Protein AF-A0A6N2LZY9-F1 (afdb_monomer_lite)

Organism: Salix viminalis (NCBI:txid40686)

Radius of gyration: 39.29 Å; chains: 1; bounding box: 84×23×114 Å

InterPro domains:
  IPR001580 Calreticulin/calnexin [PF00262] (46-130)
  IPR001580 Calreticulin/calnexin [PR00626] (73-95)
  IPR001580 Calreticulin/calnexin [PR00626] (111-130)
  IPR001580 Calreticulin/calnexin [PTHR11073] (72-130)
  IPR009033 Calreticulin/calnexin, P domain superfamily [G3DSA:2.10.250.10] (13-131)
  IPR009033 Calreticulin/calnexin, P domain superfamily [SSF63887] (49-130)
  IPR018124 Calreticulin/calnexin, conserved site [PS00805] (73-85)

Sequence (131 aa):
MLKAKDDEIEMKGKEHEKMKSEFQKLEIERLAEIERAQRHVESLYSDWDLLPPKTIKDPEAKKPEIWDDKEYIPDLEDKKPEDWDDEEDGEWTAPTISNPEYKCPWKPKKIKNPNYQGKWKAQIVDNLDYG

Foldseek 3Di:
DVVVVVVVVVVVVVVVVVVVVVVVVVVVVVVVVVVVVVVVVVVVLVPPPPFDDQWDFDPPDDDDPLEDQDQWDFDPPDDDDPPDDCVPNNDDGGDIDGDPSHPHDDDTDIDGDPRGPDDDDDDPPPPPPPD

pLDDT: mean 78.95, std 10.18, range [46.59, 94.5]

Structure (mmCIF, N/CA/C/O backbone):
data_AF-A0A6N2LZY9-F1
#
_entry.id   AF-A0A6N2LZY9-F1
#
loop_
_atom_site.group_PDB
_atom_site.id
_atom_site.type_symbol
_atom_site.label_atom_id
_atom_site.label_alt_id
_atom_site.label_comp_id
_atom_site.label_asym_id
_atom_site.label_entity_id
_atom_site.label_seq_id
_atom_site.pdbx_PDB_ins_code
_atom_site.Cartn_x
_atom_site.Cartn_y
_atom_site.Cartn_z
_atom_site.occupancy
_atom_site.B_iso_or_equiv
_atom_site.auth_seq_id
_atom_site.auth_comp_id
_atom_site.auth_asym_id
_atom_site.auth_atom_id
_atom_site.pdbx_PDB_model_num
ATOM 1 N N . MET A 1 1 ? -37.127 5.895 73.771 1.00 62.84 1 MET A N 1
ATOM 2 C CA . MET A 1 1 ? -37.326 4.872 72.717 1.00 62.84 1 MET A CA 1
ATOM 3 C C . MET A 1 1 ? -37.472 5.447 71.304 1.00 62.84 1 MET A C 1
ATOM 5 O O . MET A 1 1 ? -37.255 4.694 70.370 1.00 62.84 1 MET A O 1
ATOM 9 N N . LEU A 1 2 ? -37.804 6.735 71.117 1.00 62.69 2 LEU A N 1
ATOM 10 C CA . LEU A 1 2 ? -37.925 7.353 69.781 1.00 62.69 2 LEU A CA 1
ATOM 11 C C . LEU A 1 2 ? -36.567 7.590 69.093 1.00 62.69 2 LEU A C 1
ATOM 13 O O . LEU A 1 2 ? -36.396 7.205 67.948 1.00 62.69 2 LEU A O 1
ATOM 17 N N . LYS A 1 3 ? -35.565 8.065 69.843 1.00 69.38 3 LYS A N 1
ATOM 18 C CA . LYS A 1 3 ? -34.230 8.403 69.317 1.00 69.38 3 LYS A CA 1
ATOM 19 C C . LYS A 1 3 ? -33.510 7.255 68.585 1.00 69.38 3 LYS A C 1
ATOM 21 O O . LYS A 1 3 ? -32.908 7.477 67.550 1.00 69.38 3 LYS A O 1
ATOM 26 N N . ALA A 1 4 ? -33.661 6.018 69.064 1.00 68.75 4 ALA A N 1
ATOM 27 C CA . ALA A 1 4 ? -33.047 4.846 68.432 1.00 68.75 4 ALA A CA 1
ATOM 28 C C . ALA A 1 4 ? -33.671 4.477 67.070 1.00 68.75 4 ALA A C 1
ATOM 30 O O . ALA A 1 4 ? -33.009 3.848 66.254 1.00 68.75 4 ALA A O 1
ATOM 31 N N . LYS A 1 5 ? -34.936 4.851 66.824 1.00 68.06 5 LYS A N 1
ATOM 32 C CA . LYS A 1 5 ? -35.609 4.610 65.538 1.00 68.06 5 LYS A CA 1
ATOM 33 C C . LYS A 1 5 ? -35.209 5.649 64.493 1.00 68.06 5 LYS A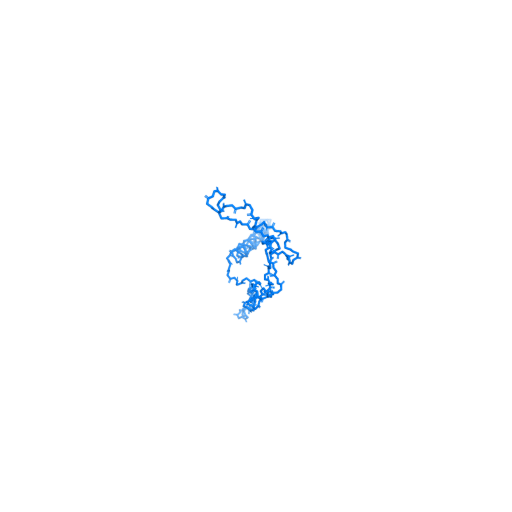 C 1
ATOM 35 O O . LYS A 1 5 ? -35.093 5.306 63.323 1.00 68.06 5 LYS A O 1
ATOM 40 N N . ASP A 1 6 ? -34.966 6.883 64.926 1.00 70.8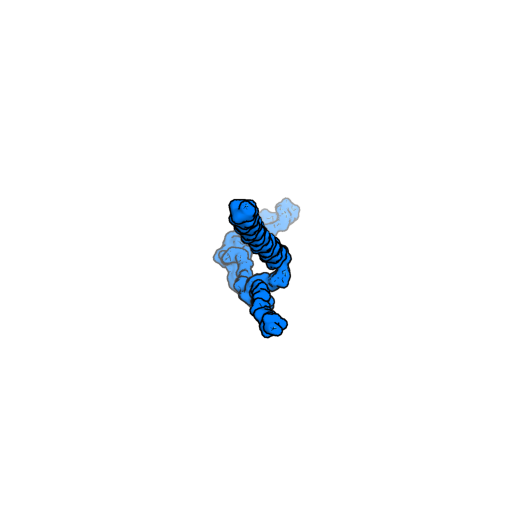8 6 ASP A N 1
ATOM 41 C CA . ASP A 1 6 ? -34.498 7.962 64.052 1.00 70.88 6 ASP A CA 1
ATOM 42 C C . ASP A 1 6 ? -33.058 7.691 63.568 1.00 70.88 6 ASP A C 1
ATOM 44 O O . ASP A 1 6 ? -32.782 7.803 62.373 1.00 70.88 6 ASP A O 1
ATOM 48 N N . ASP A 1 7 ? -32.181 7.204 64.457 1.00 74.12 7 ASP A N 1
ATOM 49 C CA . ASP A 1 7 ? -30.803 6.809 64.119 1.00 74.12 7 ASP A CA 1
ATOM 50 C C . ASP A 1 7 ? -30.761 5.622 63.122 1.00 74.12 7 ASP A C 1
ATOM 52 O O . ASP A 1 7 ? -29.922 5.578 62.218 1.00 74.12 7 ASP A O 1
ATOM 56 N N . GLU A 1 8 ? -31.689 4.661 63.238 1.00 74.25 8 GLU A N 1
ATOM 57 C CA . GLU A 1 8 ? -31.804 3.513 62.321 1.00 74.25 8 GLU A CA 1
ATOM 58 C C . GLU A 1 8 ? -32.248 3.937 60.909 1.00 74.25 8 GLU A C 1
ATOM 60 O O . GLU A 1 8 ? -31.747 3.414 59.909 1.00 74.25 8 GLU A O 1
ATOM 65 N N . ILE A 1 9 ? -33.166 4.904 60.811 1.00 74.19 9 ILE A N 1
ATOM 66 C CA . ILE A 1 9 ? -33.622 5.469 59.533 1.00 74.19 9 ILE A CA 1
ATOM 67 C C . ILE A 1 9 ? -32.478 6.225 58.846 1.00 74.19 9 ILE A C 1
ATOM 69 O O . ILE A 1 9 ? -32.297 6.094 57.634 1.00 74.19 9 ILE A O 1
ATOM 73 N N . GLU A 1 10 ? -31.668 6.963 59.608 1.00 76.19 10 GLU A N 1
ATOM 74 C CA . GLU A 1 10 ? -30.499 7.669 59.080 1.00 76.19 10 GLU A CA 1
ATOM 75 C C . GLU A 1 10 ? -29.425 6.694 58.570 1.00 76.19 10 GLU A C 1
ATOM 77 O O . GLU A 1 10 ? -28.872 6.887 57.484 1.00 76.19 10 GLU A O 1
ATOM 82 N N . MET A 1 11 ? -29.162 5.610 59.308 1.00 68.94 11 MET A N 1
ATOM 83 C CA . MET A 1 11 ? -28.232 4.560 58.875 1.00 68.94 11 MET A CA 1
ATOM 84 C C . MET A 1 11 ? -28.702 3.876 57.585 1.00 68.94 11 MET A C 1
ATOM 86 O O . MET A 1 11 ? -27.919 3.746 56.644 1.00 68.94 11 MET A O 1
ATOM 90 N N . LYS A 1 12 ? -29.991 3.529 57.489 1.00 73.69 12 LYS A N 1
ATOM 91 C CA . LYS A 1 12 ? -30.588 2.956 56.269 1.00 73.69 12 LYS A CA 1
ATOM 92 C C . LYS A 1 12 ? -30.564 3.929 55.087 1.00 73.69 12 LYS A C 1
ATOM 94 O O . LYS A 1 12 ? -30.376 3.507 53.947 1.00 73.69 12 LYS A O 1
ATOM 99 N N . GLY A 1 13 ? -30.706 5.231 55.342 1.00 80.94 13 GLY A N 1
ATOM 100 C CA . GLY A 1 13 ? -30.539 6.278 54.331 1.00 80.94 13 GLY A CA 1
ATOM 101 C C . GLY A 1 13 ? -29.117 6.318 53.767 1.00 80.94 13 GLY A C 1
ATOM 102 O O . GLY A 1 13 ? -28.940 6.323 52.548 1.00 80.94 13 GLY A O 1
ATOM 103 N N . LYS A 1 14 ? -28.109 6.250 54.646 1.00 80.56 14 LYS A N 1
ATOM 104 C CA . LYS A 1 14 ? -26.687 6.193 54.268 1.00 80.56 14 LYS A CA 1
ATOM 105 C C . LYS A 1 14 ? -26.342 4.914 53.502 1.00 80.56 14 LYS A C 1
ATOM 107 O O . LYS A 1 14 ? -25.598 4.971 52.527 1.00 80.56 14 LYS A O 1
ATOM 112 N N . GLU A 1 15 ? -26.900 3.768 53.889 1.00 84.38 15 GLU A N 1
ATOM 113 C CA . GLU A 1 15 ? -26.724 2.502 53.161 1.00 84.38 15 GLU A CA 1
ATOM 114 C C . GLU A 1 15 ? -27.365 2.531 51.770 1.00 84.38 15 GLU A C 1
ATOM 116 O O . GLU A 1 15 ? -26.772 2.054 50.805 1.00 84.38 15 GLU A O 1
ATOM 121 N N . HIS A 1 16 ? -28.549 3.127 51.638 1.00 82.94 16 HIS A N 1
ATOM 122 C CA . HIS A 1 16 ? -29.215 3.290 50.349 1.00 82.94 16 HIS A CA 1
ATOM 123 C C . HIS A 1 16 ? -28.446 4.232 49.416 1.00 82.94 16 HIS A C 1
ATOM 125 O O . HIS A 1 16 ? -28.314 3.957 48.224 1.00 82.94 16 HIS A O 1
ATOM 131 N N . GLU A 1 17 ? -27.891 5.320 49.945 1.00 88.12 17 GLU A N 1
ATOM 132 C CA . GLU A 1 17 ? -27.029 6.222 49.182 1.00 88.12 17 GLU A CA 1
ATOM 133 C C . GLU A 1 17 ? -25.711 5.547 48.778 1.00 88.12 17 GLU A C 1
ATOM 135 O O . GLU A 1 17 ? -25.278 5.664 47.630 1.00 88.12 17 GLU A O 1
ATOM 140 N N . LYS A 1 18 ? -25.129 4.744 49.677 1.00 89.50 18 LYS A N 1
ATOM 141 C CA . LYS A 1 18 ? -23.963 3.910 49.375 1.00 89.50 18 LYS A CA 1
ATOM 142 C C . LYS A 1 18 ? -24.258 2.908 48.258 1.00 89.50 18 LYS A C 1
ATOM 144 O O . LYS A 1 18 ? -23.486 2.832 47.308 1.00 89.50 18 LYS A O 1
ATOM 149 N N . MET A 1 19 ? -25.388 2.202 48.317 1.00 85.56 19 MET A N 1
ATOM 150 C CA . MET A 1 19 ? -25.809 1.271 47.263 1.00 85.56 19 MET A CA 1
ATOM 151 C C . MET A 1 19 ? -26.034 1.977 45.924 1.00 85.56 19 MET A C 1
ATOM 153 O O . MET A 1 19 ? -25.635 1.458 44.885 1.00 85.56 19 MET A O 1
ATOM 157 N N . LYS A 1 20 ? -26.616 3.182 45.925 1.00 88.25 20 LYS A N 1
ATOM 158 C CA . LYS A 1 20 ? -26.761 3.989 44.702 1.00 88.25 20 LYS A CA 1
ATOM 159 C C . LYS A 1 20 ? -25.413 4.380 44.108 1.00 88.25 20 LYS A C 1
ATOM 161 O O . LYS A 1 20 ? -25.245 4.311 42.895 1.00 88.25 20 LYS A O 1
ATOM 166 N N . SER A 1 21 ? -24.463 4.771 44.954 1.00 91.00 21 SER A N 1
ATOM 167 C CA . SER A 1 21 ? -23.103 5.107 44.532 1.00 91.00 21 SER A CA 1
ATOM 168 C C . SER A 1 21 ? -22.374 3.892 43.949 1.00 91.00 21 SER A C 1
ATOM 170 O O . SER A 1 21 ? -21.778 3.981 42.877 1.00 91.00 21 SER A O 1
ATOM 172 N N . GLU A 1 22 ? -22.487 2.727 44.593 1.00 93.81 22 GLU A N 1
ATOM 173 C CA . GLU A 1 22 ? -21.910 1.476 44.089 1.00 93.81 22 GLU A CA 1
ATOM 174 C C . GLU A 1 22 ? -22.554 1.029 42.771 1.00 93.81 22 GLU A C 1
ATOM 176 O O . GLU A 1 22 ? -21.838 0.627 41.858 1.00 93.81 22 GLU A O 1
ATOM 181 N N . PHE A 1 23 ? -23.873 1.178 42.623 1.00 94.25 23 PHE A N 1
ATOM 182 C CA . PHE A 1 23 ? -24.569 0.883 41.372 1.00 94.25 23 PHE A CA 1
ATOM 183 C C . PHE A 1 23 ? -24.112 1.800 40.232 1.00 94.25 23 PHE A C 1
ATOM 185 O O . PHE A 1 23 ? -23.788 1.324 39.150 1.00 94.25 23 PHE A O 1
ATOM 192 N N . GLN A 1 24 ? -24.008 3.108 40.481 1.00 90.94 24 GLN A N 1
ATOM 193 C CA . GLN A 1 24 ? -23.489 4.061 39.494 1.00 90.94 24 GLN A CA 1
ATOM 194 C C . GLN A 1 24 ? -22.039 3.750 39.108 1.00 90.94 24 GLN A C 1
ATOM 196 O O . GLN A 1 24 ? -21.679 3.812 37.933 1.00 90.94 24 GLN A O 1
ATOM 201 N N . LYS A 1 25 ? -21.207 3.363 40.080 1.00 94.50 25 LYS A N 1
ATOM 202 C CA . LYS A 1 25 ? -19.832 2.929 39.824 1.00 94.50 25 LYS A CA 1
ATOM 203 C C . LYS A 1 25 ? -19.791 1.677 38.940 1.00 94.50 25 LYS A C 1
ATOM 205 O O . LYS A 1 25 ? -19.002 1.636 38.000 1.00 94.50 25 LYS A O 1
ATOM 210 N N . LEU A 1 26 ? -20.655 0.700 39.215 1.00 92.75 26 LEU A N 1
ATOM 211 C CA . LEU A 1 26 ? -20.771 -0.533 38.438 1.00 92.75 26 LEU A CA 1
ATOM 212 C C . LEU A 1 26 ? -21.279 -0.267 37.009 1.00 92.75 26 LEU A C 1
ATOM 214 O O . LEU A 1 26 ? -20.789 -0.871 36.060 1.00 92.75 26 LEU A O 1
ATOM 218 N N . GLU A 1 27 ? -22.221 0.663 36.835 1.00 94.50 27 GLU A N 1
ATOM 219 C CA . GLU A 1 27 ? -22.738 1.073 35.522 1.00 94.50 27 GLU A CA 1
ATOM 220 C C . GLU A 1 27 ? -21.631 1.710 34.664 1.00 94.50 27 GLU A C 1
ATOM 222 O O . GLU A 1 27 ? -21.455 1.348 33.501 1.00 94.50 27 GLU A O 1
ATOM 227 N N . ILE A 1 28 ? -20.827 2.607 35.249 1.00 92.44 28 ILE A N 1
ATOM 228 C CA . ILE A 1 28 ? -19.687 3.240 34.565 1.00 92.44 28 ILE A CA 1
ATOM 229 C C . ILE A 1 28 ? -18.634 2.196 34.173 1.00 92.44 28 ILE A C 1
ATOM 231 O O . ILE A 1 28 ? -18.108 2.239 33.061 1.00 92.44 28 ILE A O 1
ATOM 235 N N . GLU A 1 29 ? -18.337 1.247 35.062 1.00 94.31 29 GLU A N 1
ATOM 236 C CA . GLU A 1 29 ? -17.400 0.156 34.785 1.00 94.31 29 GLU A CA 1
ATOM 237 C C . GLU A 1 29 ? -17.895 -0.741 33.643 1.00 94.31 29 GLU A C 1
ATOM 239 O O . GLU A 1 29 ? -17.153 -0.993 32.691 1.00 94.31 29 GLU A O 1
ATOM 244 N N . ARG A 1 30 ? -19.175 -1.131 33.671 1.00 92.62 30 ARG A N 1
ATOM 245 C CA . ARG A 1 30 ? -19.819 -1.910 32.606 1.00 92.62 30 ARG A CA 1
ATOM 246 C C . ARG A 1 30 ? -19.759 -1.190 31.257 1.00 92.62 30 ARG A C 1
ATOM 248 O O . ARG A 1 30 ? -19.454 -1.815 30.243 1.00 92.62 30 ARG A O 1
ATOM 255 N N . LEU A 1 31 ? -20.043 0.112 31.225 1.00 91.75 31 LEU A N 1
ATOM 256 C CA . LEU A 1 31 ? -19.978 0.912 29.998 1.00 91.75 31 LEU A CA 1
ATOM 257 C C . LEU A 1 31 ? -18.544 1.023 29.466 1.00 91.75 31 LEU A C 1
ATOM 259 O O . LEU A 1 31 ? -18.327 0.875 28.263 1.00 91.75 31 LEU A O 1
ATOM 263 N N . ALA A 1 32 ? -17.561 1.208 30.349 1.00 90.75 32 ALA A N 1
ATOM 264 C CA . ALA A 1 32 ? -16.152 1.240 29.967 1.00 90.75 32 ALA A CA 1
ATOM 265 C C . ALA A 1 32 ? -15.679 -0.106 29.393 1.00 90.75 32 ALA A C 1
ATOM 267 O O . ALA A 1 32 ? -14.883 -0.136 28.453 1.00 90.75 32 ALA A O 1
ATOM 268 N N . GLU A 1 33 ? -16.169 -1.227 29.924 1.00 92.12 33 GLU A N 1
ATOM 269 C CA . GLU A 1 33 ? -15.873 -2.562 29.402 1.00 92.12 33 GLU A CA 1
ATOM 270 C C . GLU A 1 33 ? -16.496 -2.795 28.020 1.00 92.12 33 GLU A C 1
ATOM 272 O O . GLU A 1 33 ? -15.813 -3.277 27.115 1.00 92.12 33 GLU A O 1
ATOM 277 N N . ILE A 1 34 ? -17.743 -2.360 27.809 1.00 85.88 34 ILE A N 1
ATOM 278 C CA . ILE A 1 34 ? -18.396 -2.392 26.490 1.00 85.88 34 ILE A CA 1
ATOM 279 C C . ILE A 1 34 ? -17.605 -1.560 25.474 1.00 85.88 34 ILE A C 1
ATOM 281 O O . ILE A 1 34 ? -17.347 -2.032 24.368 1.00 85.88 34 ILE A O 1
ATOM 285 N N . GLU A 1 35 ? -17.168 -0.354 25.838 1.00 86.94 35 GLU A N 1
ATOM 286 C CA . GLU A 1 35 ? -16.383 0.504 24.946 1.00 86.94 35 GLU A CA 1
ATOM 287 C C . GLU A 1 35 ? -15.009 -0.111 24.620 1.00 86.94 35 GLU A C 1
ATOM 289 O O . GLU A 1 35 ? -14.554 -0.091 23.473 1.00 86.94 35 GLU A O 1
ATOM 294 N N . ARG A 1 36 ? -14.332 -0.702 25.614 1.00 82.88 36 ARG A N 1
ATOM 295 C CA . ARG A 1 36 ? -13.074 -1.441 25.404 1.00 82.88 36 ARG A CA 1
ATOM 296 C C . ARG A 1 36 ? -13.274 -2.633 24.471 1.00 82.88 36 ARG A C 1
ATOM 298 O O . ARG A 1 36 ? -12.476 -2.803 23.549 1.00 82.88 36 ARG A O 1
ATOM 305 N N . ALA A 1 37 ? -14.338 -3.409 24.667 1.00 79.38 37 ALA A N 1
ATOM 306 C CA . ALA A 1 37 ? -14.687 -4.530 23.804 1.00 79.38 37 ALA A CA 1
ATOM 307 C C . ALA A 1 37 ? -15.002 -4.066 22.371 1.00 79.38 37 ALA A C 1
ATOM 309 O O . ALA A 1 37 ? -14.468 -4.633 21.423 1.00 79.38 37 ALA A O 1
ATOM 310 N N . GLN A 1 38 ? -15.777 -2.990 22.192 1.00 75.69 38 GLN A N 1
ATOM 311 C CA . GLN A 1 38 ? -16.067 -2.408 20.874 1.00 75.69 38 GLN A CA 1
ATOM 312 C C . GLN A 1 38 ? -14.801 -1.919 20.161 1.00 75.69 38 GLN A C 1
ATOM 314 O O . GLN A 1 38 ? -14.619 -2.212 18.982 1.00 75.69 38 GLN A O 1
ATOM 319 N N . ARG A 1 39 ? -13.887 -1.248 20.875 1.00 74.50 39 ARG A N 1
ATOM 320 C CA . ARG A 1 39 ? -12.592 -0.810 20.327 1.00 74.50 39 ARG A CA 1
ATOM 321 C C . ARG A 1 39 ? -11.728 -1.994 19.885 1.00 74.50 39 ARG A C 1
ATOM 323 O O . ARG A 1 39 ? -11.098 -1.937 18.833 1.00 74.50 39 ARG A O 1
ATOM 330 N N . HIS A 1 40 ? -11.702 -3.071 20.669 1.00 68.19 40 HIS A N 1
ATOM 331 C CA . HIS A 1 40 ? -10.980 -4.291 20.306 1.00 68.19 40 HIS A CA 1
ATOM 332 C C . HIS A 1 40 ? -11.593 -4.963 19.071 1.00 68.19 40 HIS A C 1
ATOM 334 O O . HIS A 1 40 ? -10.875 -5.361 18.157 1.00 68.19 40 HIS A O 1
ATOM 340 N N . VAL A 1 41 ? -12.922 -5.013 19.000 1.00 68.94 41 VAL A N 1
ATOM 341 C CA . VAL A 1 41 ? -13.659 -5.518 17.840 1.00 68.94 41 VAL A CA 1
ATOM 342 C C . VAL A 1 41 ? -13.377 -4.672 16.592 1.00 68.94 41 VAL A C 1
ATOM 344 O O . VAL A 1 41 ? -13.123 -5.228 15.528 1.00 68.94 41 VAL A O 1
ATOM 347 N N . GLU A 1 42 ? -13.337 -3.344 16.700 1.00 66.06 42 GLU A N 1
ATOM 348 C CA . GLU A 1 42 ? -13.011 -2.454 15.578 1.00 66.06 42 GLU A CA 1
ATOM 349 C C . GLU A 1 42 ? -11.555 -2.607 15.104 1.00 66.06 42 GLU A C 1
ATOM 351 O O . GLU A 1 42 ? -11.301 -2.569 13.898 1.00 66.06 42 GLU A O 1
ATOM 356 N N . SER A 1 43 ? -10.618 -2.862 16.026 1.00 68.88 43 SER A N 1
ATOM 357 C CA . SER A 1 43 ? -9.233 -3.234 15.701 1.00 68.88 43 SER A CA 1
ATOM 358 C C . SER A 1 43 ? -9.176 -4.557 14.935 1.00 68.88 43 SER A C 1
ATOM 360 O O . SER A 1 43 ? -8.553 -4.628 13.880 1.00 68.88 43 SER A O 1
ATOM 362 N N . LEU A 1 44 ? -9.878 -5.591 15.407 1.00 66.00 44 LEU A N 1
ATOM 363 C CA . LEU A 1 44 ? -9.922 -6.895 14.742 1.00 66.00 44 LEU A CA 1
ATOM 364 C C . LEU A 1 44 ? -10.553 -6.800 13.344 1.00 66.00 44 LEU A C 1
ATOM 366 O O . LEU A 1 44 ? -9.993 -7.308 12.381 1.00 66.00 44 LEU A O 1
ATOM 370 N N . TYR A 1 45 ? -11.666 -6.086 13.177 1.00 55.78 45 TYR A N 1
ATOM 371 C CA . TYR A 1 45 ? -12.251 -5.872 11.845 1.00 55.78 45 TYR A CA 1
ATOM 372 C C . TYR A 1 45 ? -11.412 -4.962 10.935 1.00 55.78 45 TYR A C 1
ATOM 374 O O . TYR A 1 45 ? -11.698 -4.869 9.740 1.00 55.78 45 TYR A O 1
ATOM 382 N N . SER A 1 46 ? -10.414 -4.256 11.472 1.00 60.16 46 SER A N 1
ATOM 383 C CA . SER A 1 46 ? -9.490 -3.444 10.680 1.00 60.16 46 SER A CA 1
ATOM 384 C C . SER A 1 46 ? -8.252 -4.217 10.226 1.00 60.16 46 SER A C 1
ATOM 386 O O . SER A 1 46 ? -7.760 -3.931 9.138 1.00 60.16 46 SER A O 1
ATOM 388 N N . ASP A 1 47 ? -7.766 -5.163 11.032 1.00 61.59 47 ASP A N 1
ATOM 389 C CA . ASP A 1 47 ? -6.530 -5.911 10.756 1.00 61.59 47 ASP A CA 1
ATOM 390 C C . ASP A 1 47 ? -6.759 -7.171 9.919 1.00 61.59 47 ASP A C 1
ATOM 392 O O . ASP A 1 47 ? -5.849 -7.659 9.250 1.00 61.59 47 ASP A O 1
ATOM 396 N N . TRP A 1 48 ? -7.979 -7.703 9.922 1.00 66.56 48 TRP A N 1
ATOM 397 C CA . TRP A 1 48 ? -8.344 -8.767 9.004 1.00 66.56 48 TRP A CA 1
ATOM 398 C C . TRP A 1 48 ? -8.760 -8.136 7.670 1.00 66.56 48 TRP A C 1
ATOM 400 O O . TRP A 1 48 ? -9.785 -7.458 7.595 1.00 66.56 48 TRP A O 1
ATOM 410 N N . ASP A 1 49 ? -7.972 -8.378 6.617 1.00 64.50 49 ASP A N 1
ATOM 411 C CA . ASP A 1 49 ? -8.182 -7.978 5.208 1.00 64.50 49 ASP A CA 1
ATOM 412 C C . ASP A 1 49 ? -9.424 -8.675 4.579 1.00 64.50 49 ASP A C 1
ATOM 414 O O . ASP A 1 49 ? -9.401 -9.249 3.493 1.00 64.50 49 ASP A O 1
ATOM 418 N N . LEU A 1 50 ? -10.547 -8.675 5.301 1.00 66.69 50 LEU A N 1
ATOM 419 C CA . LEU A 1 50 ? -11.810 -9.337 4.959 1.00 66.69 50 LEU A CA 1
ATOM 420 C C . LEU A 1 50 ? -12.552 -8.623 3.837 1.00 66.69 50 LEU A C 1
ATOM 422 O O . LEU A 1 50 ? -13.428 -9.208 3.200 1.00 66.69 50 LEU A O 1
ATOM 426 N N . LEU A 1 51 ? -12.236 -7.348 3.613 1.00 67.88 51 LEU A N 1
ATOM 427 C CA . LEU A 1 51 ? -12.829 -6.593 2.529 1.00 67.88 51 LEU A CA 1
ATOM 428 C C . LEU A 1 51 ? -11.927 -6.674 1.307 1.00 67.88 51 LEU A C 1
ATOM 430 O O . LEU A 1 51 ? -10.728 -6.406 1.409 1.00 67.88 51 LEU A O 1
ATOM 434 N N . PRO A 1 52 ? -12.499 -6.947 0.123 1.00 73.75 52 PRO A N 1
ATOM 435 C CA . PRO A 1 52 ? -11.736 -6.801 -1.098 1.00 73.75 52 PRO A CA 1
ATOM 436 C C . PRO A 1 52 ? -11.230 -5.348 -1.184 1.00 73.75 52 PRO A C 1
ATOM 438 O O . PRO A 1 52 ? -11.882 -4.429 -0.681 1.00 73.75 52 PRO A O 1
ATOM 441 N N . PRO A 1 53 ? -10.065 -5.091 -1.792 1.00 77.75 53 PRO A N 1
ATOM 442 C CA . PRO A 1 53 ? -9.452 -3.769 -1.759 1.00 77.75 53 PRO A CA 1
ATOM 443 C C . PRO A 1 53 ? -10.401 -2.723 -2.344 1.00 77.75 53 PRO A C 1
ATOM 445 O O . PRO A 1 53 ? -11.045 -2.965 -3.363 1.00 77.75 53 PRO A O 1
ATOM 448 N N . LYS A 1 54 ? -10.464 -1.532 -1.739 1.00 77.69 54 LYS A N 1
ATOM 449 C CA . LYS A 1 54 ? -11.320 -0.418 -2.202 1.00 77.69 54 LYS A CA 1
ATOM 450 C C . LYS A 1 54 ? -11.090 -0.055 -3.673 1.00 77.69 54 LYS A C 1
ATOM 452 O O . LYS A 1 54 ? -12.005 0.401 -4.361 1.00 77.69 54 LYS A O 1
ATOM 457 N N . THR A 1 55 ? -9.861 -0.243 -4.147 1.00 84.00 55 THR A N 1
ATOM 458 C CA . THR A 1 55 ? -9.454 0.026 -5.526 1.00 84.00 55 THR A CA 1
ATOM 459 C C . THR A 1 55 ? -8.672 -1.144 -6.094 1.00 84.00 55 THR A C 1
ATOM 461 O O . THR A 1 55 ? -7.762 -1.643 -5.434 1.00 84.00 55 THR A O 1
ATOM 464 N N . ILE A 1 56 ? -8.964 -1.513 -7.335 1.00 83.56 56 ILE A N 1
ATOM 465 C CA . ILE A 1 56 ? -8.221 -2.518 -8.103 1.00 83.56 56 ILE A CA 1
ATOM 466 C C . ILE A 1 56 ? -7.459 -1.847 -9.249 1.00 83.56 56 ILE A C 1
ATOM 468 O O . ILE A 1 56 ? -7.771 -0.719 -9.638 1.00 83.56 56 ILE A O 1
ATOM 472 N N . LYS A 1 57 ? -6.430 -2.519 -9.775 1.00 82.19 57 LYS A N 1
ATOM 473 C CA . LYS A 1 57 ? -5.815 -2.109 -11.044 1.00 82.19 57 LYS A CA 1
ATOM 474 C C . LYS A 1 57 ? -6.851 -2.301 -12.145 1.00 82.19 57 LYS A C 1
ATOM 476 O O . LYS A 1 57 ? -7.544 -3.314 -12.148 1.00 82.19 57 LYS A O 1
ATOM 481 N N . ASP A 1 58 ? -6.957 -1.326 -13.031 1.00 82.31 58 ASP A N 1
ATOM 482 C CA . ASP A 1 58 ? -7.852 -1.397 -14.177 1.00 82.31 58 ASP A CA 1
ATOM 483 C C . ASP A 1 58 ? -7.427 -2.551 -15.108 1.00 82.31 58 ASP A C 1
ATOM 485 O O . ASP A 1 58 ? -6.311 -2.507 -15.634 1.00 82.31 58 ASP A O 1
ATOM 489 N N . PRO A 1 59 ? -8.257 -3.598 -15.286 1.00 77.88 59 PRO A N 1
ATOM 490 C CA . PRO A 1 59 ? -7.929 -4.715 -16.166 1.00 77.88 59 PRO A CA 1
ATOM 491 C C . PRO A 1 59 ? -7.957 -4.325 -17.652 1.00 77.88 59 PRO A C 1
ATOM 493 O O . PRO A 1 59 ? -7.355 -5.020 -18.467 1.00 77.88 59 PRO A O 1
ATOM 496 N N . GLU A 1 60 ? -8.617 -3.220 -18.014 1.00 78.75 60 GLU A N 1
ATOM 497 C CA . GLU A 1 60 ? -8.653 -2.697 -19.384 1.00 78.75 60 GLU A CA 1
ATOM 498 C C . GLU A 1 60 ? -7.526 -1.697 -19.662 1.00 78.75 60 GLU A C 1
ATOM 500 O O . GLU A 1 60 ? -7.285 -1.339 -20.819 1.00 78.75 60 GLU A O 1
ATOM 505 N N . ALA A 1 61 ? -6.792 -1.268 -18.629 1.00 81.81 61 ALA A N 1
ATOM 506 C CA . ALA A 1 61 ? -5.642 -0.400 -18.805 1.00 81.81 61 ALA A CA 1
ATOM 507 C C . ALA A 1 61 ? -4.542 -1.152 -19.559 1.00 81.81 61 ALA A C 1
ATOM 509 O O . ALA A 1 61 ? -3.810 -1.973 -19.005 1.00 81.81 61 ALA A O 1
ATOM 510 N N . LYS A 1 62 ? -4.416 -0.836 -20.844 1.00 77.69 62 LYS A N 1
ATOM 511 C CA . LYS A 1 62 ? -3.307 -1.265 -21.687 1.00 77.69 62 LYS A CA 1
ATOM 512 C C . LYS A 1 62 ? -2.292 -0.141 -21.786 1.00 77.69 62 LYS A C 1
ATOM 514 O O . LYS A 1 62 ? -2.649 1.038 -21.864 1.00 77.69 62 LYS A O 1
ATOM 519 N N . LYS A 1 63 ? -1.019 -0.525 -21.795 1.00 78.00 63 LYS A N 1
ATOM 520 C CA . LYS A 1 63 ? 0.060 0.381 -22.164 1.00 78.00 63 LYS A CA 1
ATOM 521 C C . LYS A 1 63 ? -0.225 0.896 -23.589 1.00 78.00 63 LYS A C 1
ATOM 523 O O . LYS A 1 63 ? -0.491 0.069 -24.462 1.00 78.00 63 LYS A O 1
ATOM 528 N N . PRO A 1 64 ? -0.237 2.220 -23.827 1.00 79.75 64 PRO A N 1
ATOM 529 C CA . PRO A 1 64 ? -0.427 2.757 -25.168 1.00 79.75 64 PRO A CA 1
ATOM 530 C C . PRO A 1 64 ? 0.686 2.270 -26.097 1.00 79.75 64 PRO A C 1
ATOM 532 O O . PRO A 1 64 ? 1.830 2.152 -25.669 1.00 79.75 64 PRO A O 1
ATOM 535 N N . GLU A 1 65 ? 0.371 2.052 -27.371 1.00 74.62 65 GLU A N 1
ATOM 536 C CA . GLU A 1 65 ? 1.350 1.618 -28.381 1.00 74.62 65 GLU A CA 1
ATOM 537 C C . GLU A 1 65 ? 2.471 2.653 -28.601 1.00 74.62 65 GLU A C 1
ATOM 539 O O . GLU A 1 65 ? 3.603 2.290 -28.885 1.00 74.62 65 GLU A O 1
ATOM 544 N N . ILE A 1 66 ? 2.178 3.938 -28.363 1.00 75.19 66 ILE A N 1
ATOM 545 C CA . ILE A 1 66 ? 3.115 5.074 -28.484 1.00 75.19 66 ILE A CA 1
ATOM 546 C C . ILE A 1 66 ? 3.954 5.267 -27.198 1.00 75.19 66 ILE A C 1
ATOM 548 O O . ILE A 1 66 ? 4.726 6.211 -27.074 1.00 75.19 66 ILE A O 1
ATOM 552 N N . TRP A 1 67 ? 3.775 4.427 -26.177 1.00 80.88 67 TRP A N 1
ATOM 553 C CA . TRP A 1 67 ? 4.472 4.596 -24.903 1.00 80.88 67 TRP A CA 1
ATOM 554 C C . TRP A 1 67 ? 5.780 3.804 -24.881 1.00 80.88 67 TRP A C 1
ATOM 556 O O . TRP A 1 67 ? 5.754 2.572 -24.856 1.00 80.88 67 TRP A O 1
ATOM 566 N N . ASP A 1 68 ? 6.919 4.489 -24.789 1.00 82.19 68 ASP A N 1
ATOM 567 C CA . ASP A 1 68 ? 8.205 3.832 -24.568 1.00 82.19 68 ASP A CA 1
ATOM 568 C C . ASP A 1 68 ? 8.667 3.962 -23.107 1.00 82.19 68 ASP A C 1
ATOM 570 O O . ASP A 1 68 ? 8.741 5.054 -22.540 1.00 82.19 68 ASP A O 1
ATOM 574 N N . ASP A 1 69 ? 8.948 2.807 -22.496 1.00 79.31 69 ASP A N 1
ATOM 575 C CA . ASP A 1 69 ? 9.469 2.713 -21.123 1.00 79.31 69 ASP A CA 1
ATOM 576 C C . ASP A 1 69 ? 11.001 2.600 -21.110 1.00 79.31 69 ASP A C 1
ATOM 578 O O . ASP A 1 69 ? 11.603 2.594 -20.037 1.00 79.31 69 ASP A O 1
ATOM 582 N N . LYS A 1 70 ? 11.641 2.455 -22.278 1.00 83.06 70 LYS A N 1
ATOM 583 C CA . LYS A 1 70 ? 13.092 2.368 -22.391 1.00 83.06 70 LYS A CA 1
ATOM 584 C C . LYS A 1 70 ? 13.672 3.770 -22.386 1.00 83.06 70 LYS A C 1
ATOM 586 O O . LYS A 1 70 ? 13.443 4.542 -23.311 1.00 83.06 70 LYS A O 1
ATOM 591 N N . GLU A 1 71 ? 14.438 4.074 -21.347 1.00 85.19 71 GLU A N 1
ATOM 592 C CA . GLU A 1 71 ? 15.172 5.337 -21.230 1.00 85.19 71 GLU A CA 1
ATOM 593 C C . GLU A 1 71 ? 16.287 5.449 -22.279 1.00 85.19 71 GLU A C 1
ATOM 595 O O . GLU A 1 71 ? 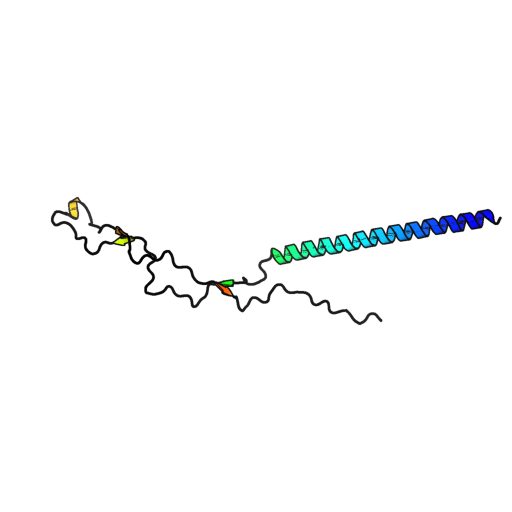16.564 6.540 -22.775 1.00 85.19 71 GLU A O 1
ATOM 600 N N . TYR A 1 72 ? 16.855 4.308 -22.683 1.00 88.62 72 TYR A N 1
ATOM 601 C CA . TYR A 1 72 ? 17.900 4.229 -23.695 1.00 88.62 72 TYR A CA 1
ATOM 602 C C . TYR A 1 72 ? 17.534 3.239 -24.804 1.00 88.62 72 TYR A C 1
ATOM 604 O O . TYR A 1 72 ? 17.029 2.144 -24.536 1.00 88.62 72 TYR A O 1
ATOM 612 N N . ILE A 1 73 ? 17.810 3.624 -26.047 1.00 86.81 73 ILE A N 1
ATOM 613 C CA . ILE A 1 73 ? 17.635 2.810 -27.256 1.00 86.81 73 ILE A CA 1
ATOM 614 C C . ILE A 1 73 ? 18.979 2.693 -27.984 1.00 86.81 73 ILE A C 1
ATOM 616 O O . ILE A 1 73 ? 19.799 3.602 -27.867 1.00 86.81 73 ILE A O 1
ATOM 620 N N . PRO A 1 74 ? 19.254 1.586 -28.695 1.00 87.88 74 PRO A N 1
ATOM 621 C CA . PRO A 1 74 ? 20.450 1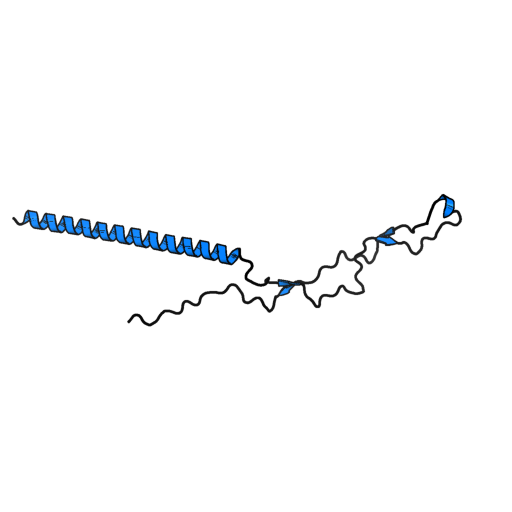.496 -29.524 1.00 87.88 74 PRO A CA 1
ATOM 622 C C . PRO A 1 74 ? 20.385 2.546 -30.634 1.00 87.88 74 PRO A C 1
ATOM 624 O O . PRO A 1 74 ? 19.325 2.753 -31.231 1.00 87.88 74 PRO A O 1
ATOM 627 N N . ASP A 1 75 ? 21.510 3.198 -30.896 1.00 87.25 75 ASP A N 1
ATOM 628 C CA . ASP A 1 75 ? 21.642 4.100 -32.029 1.00 87.25 75 ASP A CA 1
ATOM 629 C C . ASP A 1 75 ? 21.561 3.299 -33.336 1.00 87.25 75 ASP A C 1
ATOM 631 O O . ASP A 1 75 ? 22.371 2.409 -33.583 1.00 87.25 75 ASP A O 1
ATOM 635 N N . LEU A 1 76 ? 20.542 3.576 -34.154 1.00 82.69 76 LEU A N 1
ATOM 636 C CA . LEU A 1 76 ? 20.365 2.936 -35.462 1.00 82.69 76 LEU A CA 1
ATOM 637 C C . LEU A 1 76 ? 21.164 3.642 -36.565 1.00 82.69 76 LEU A C 1
ATOM 639 O O . LEU A 1 76 ? 21.295 3.099 -37.664 1.00 82.69 76 LEU A O 1
ATOM 643 N N . GLU A 1 77 ? 21.636 4.861 -36.302 1.00 81.38 77 GLU A N 1
ATOM 644 C CA . GLU A 1 77 ? 22.452 5.632 -37.236 1.00 81.38 77 GLU A CA 1
ATOM 645 C C . GLU A 1 77 ? 23.940 5.321 -37.071 1.00 81.38 77 GLU A C 1
ATOM 647 O O . GLU A 1 77 ? 24.694 5.462 -38.040 1.00 81.38 77 GLU A O 1
ATOM 652 N N . ASP A 1 78 ? 24.345 4.835 -35.893 1.00 84.56 78 ASP A N 1
ATOM 653 C CA . ASP A 1 78 ? 25.703 4.361 -35.681 1.00 84.56 78 ASP A CA 1
ATOM 654 C C . ASP A 1 78 ? 25.931 3.021 -36.385 1.00 84.56 78 ASP A C 1
ATOM 656 O O . ASP A 1 78 ? 25.114 2.095 -36.343 1.00 84.56 78 ASP A O 1
ATOM 660 N N . LYS A 1 79 ? 27.058 2.926 -37.082 1.00 83.56 79 LYS A N 1
ATOM 661 C CA . LYS A 1 79 ? 27.428 1.747 -37.863 1.00 83.56 79 LYS A CA 1
ATOM 662 C C . LYS A 1 79 ? 28.764 1.244 -37.378 1.00 83.56 79 LYS A C 1
ATOM 664 O O . LYS A 1 79 ? 29.657 2.034 -37.083 1.00 83.56 79 LYS A O 1
ATOM 669 N N . LYS A 1 80 ? 28.908 -0.080 -37.406 1.00 85.12 80 LYS A N 1
ATOM 670 C CA . LYS A 1 80 ? 30.183 -0.748 -37.184 1.00 85.12 80 LYS A CA 1
ATOM 671 C C . LYS A 1 80 ? 31.287 -0.039 -37.994 1.00 85.12 80 LYS A C 1
ATOM 673 O O . LYS A 1 80 ? 31.134 0.082 -39.216 1.00 85.12 80 LYS A O 1
ATOM 678 N N . PRO A 1 81 ? 32.358 0.443 -37.340 1.00 88.06 81 PRO A N 1
ATOM 679 C CA . PRO A 1 81 ? 33.482 1.063 -38.024 1.00 88.06 81 PRO A CA 1
ATOM 680 C C . PRO A 1 81 ? 34.091 0.115 -39.058 1.00 88.06 81 PRO A C 1
ATOM 682 O O . PRO A 1 81 ? 34.135 -1.095 -38.851 1.00 88.06 81 PRO A O 1
ATOM 685 N N . GLU A 1 82 ? 34.594 0.671 -40.159 1.00 84.62 82 GLU A N 1
ATOM 686 C CA . GLU A 1 82 ? 35.234 -0.113 -41.226 1.00 84.62 82 GLU A CA 1
ATOM 687 C C . GLU A 1 82 ? 36.521 -0.818 -40.751 1.00 84.62 82 GLU A C 1
ATOM 689 O O . GLU A 1 82 ? 36.916 -1.821 -41.333 1.00 84.62 82 GLU A O 1
ATOM 694 N N . ASP A 1 83 ? 37.123 -0.327 -39.662 1.00 87.31 83 ASP A N 1
ATOM 695 C CA . ASP A 1 83 ? 38.349 -0.848 -39.034 1.00 87.31 83 ASP A CA 1
ATOM 696 C C . ASP A 1 83 ? 38.077 -1.794 -37.843 1.00 87.31 83 ASP A C 1
ATOM 698 O O . ASP A 1 83 ? 38.983 -2.086 -37.074 1.00 87.31 83 ASP A O 1
ATOM 702 N N . TRP A 1 84 ? 36.828 -2.233 -37.631 1.00 86.88 84 TRP A N 1
ATOM 703 C CA . TRP A 1 84 ? 36.485 -3.141 -36.528 1.00 86.88 84 TRP A CA 1
ATOM 704 C C . TRP A 1 84 ? 36.585 -4.610 -36.942 1.00 86.88 84 TRP A C 1
ATOM 706 O O . TRP A 1 84 ? 35.877 -5.049 -37.860 1.00 86.88 84 TRP A O 1
ATOM 716 N N . ASP A 1 85 ? 37.349 -5.397 -36.187 1.00 88.94 85 ASP A N 1
ATOM 717 C CA . ASP A 1 85 ? 37.507 -6.835 -36.394 1.00 88.94 85 ASP A CA 1
ATOM 718 C C . ASP A 1 85 ? 36.747 -7.636 -35.319 1.00 88.94 85 ASP A C 1
ATOM 720 O O . ASP A 1 85 ? 37.057 -7.558 -34.136 1.00 88.94 85 ASP A O 1
ATOM 724 N N . ASP A 1 86 ? 35.742 -8.430 -35.711 1.00 89.25 86 ASP A N 1
ATOM 725 C CA . ASP A 1 86 ? 34.965 -9.213 -34.732 1.00 89.25 86 ASP A CA 1
ATOM 726 C C . ASP A 1 86 ? 35.778 -10.362 -34.103 1.00 89.25 86 ASP A C 1
ATOM 728 O O . ASP A 1 86 ? 35.399 -10.856 -33.039 1.00 89.25 86 ASP A O 1
ATOM 732 N N . GLU A 1 87 ? 36.872 -10.805 -34.741 1.00 87.00 87 GLU A N 1
ATOM 733 C CA . GLU A 1 87 ? 37.739 -11.868 -34.215 1.00 87.00 87 GLU A CA 1
ATOM 734 C C . GLU A 1 87 ? 38.716 -11.343 -33.150 1.00 87.00 87 GLU A C 1
ATOM 736 O O . GLU A 1 87 ? 38.981 -12.046 -32.171 1.00 87.00 87 GLU A O 1
ATOM 741 N N . GLU A 1 88 ? 39.199 -10.105 -33.300 1.00 87.81 88 GLU A N 1
ATOM 742 C CA . GLU A 1 88 ? 40.167 -9.477 -32.386 1.00 87.81 88 GLU A CA 1
ATOM 743 C C . GLU A 1 88 ? 39.491 -8.582 -31.322 1.00 87.81 88 GLU A C 1
ATOM 745 O O . GLU A 1 88 ? 39.881 -8.621 -30.153 1.00 87.81 88 GLU A O 1
ATOM 750 N N . ASP A 1 89 ? 38.451 -7.820 -31.689 1.00 87.25 89 ASP A N 1
ATOM 751 C CA . ASP A 1 89 ? 37.746 -6.867 -30.813 1.00 87.25 89 ASP A CA 1
ATOM 752 C C . ASP A 1 89 ? 36.412 -7.410 -30.250 1.00 87.25 89 ASP A C 1
ATOM 754 O O . ASP A 1 89 ? 35.871 -6.870 -29.278 1.00 87.25 89 ASP A O 1
ATOM 758 N N . GLY A 1 90 ? 35.887 -8.503 -30.819 1.00 88.06 90 GLY A N 1
ATOM 759 C CA . GLY A 1 90 ? 34.616 -9.130 -30.430 1.00 88.06 90 GLY A CA 1
ATOM 760 C C . GLY A 1 90 ? 33.382 -8.576 -31.160 1.00 88.06 90 GLY A C 1
ATOM 761 O O . GLY A 1 90 ? 33.480 -7.709 -32.023 1.00 88.06 90 GLY A O 1
ATOM 762 N N . GLU A 1 91 ? 32.185 -9.080 -30.827 1.00 87.44 91 GLU A N 1
ATOM 763 C CA . GLU A 1 91 ? 30.928 -8.664 -31.479 1.00 87.44 91 GLU A CA 1
ATOM 764 C C . GLU A 1 91 ? 30.616 -7.184 -31.195 1.00 87.44 91 GLU A C 1
ATOM 766 O O . GLU A 1 91 ? 30.371 -6.789 -30.051 1.00 87.44 91 GLU A O 1
ATOM 771 N N . TRP A 1 92 ? 30.615 -6.358 -32.246 1.00 86.06 92 TRP A N 1
ATOM 772 C CA . TRP A 1 92 ? 30.294 -4.936 -32.133 1.00 86.06 92 TRP A CA 1
ATOM 773 C C . TRP A 1 92 ? 28.849 -4.703 -31.660 1.00 86.06 92 TRP A C 1
ATOM 775 O O . TRP A 1 92 ? 27.898 -5.257 -32.216 1.00 86.06 92 TRP A O 1
ATOM 785 N N . THR A 1 93 ? 28.665 -3.805 -30.686 1.00 83.50 93 THR A N 1
ATOM 786 C CA . THR A 1 93 ? 27.342 -3.368 -30.213 1.00 83.50 93 THR A CA 1
ATOM 787 C C . THR A 1 93 ? 27.169 -1.865 -30.381 1.00 83.50 93 THR A C 1
ATOM 789 O O . THR A 1 93 ? 27.991 -1.097 -29.879 1.00 83.50 93 THR A O 1
ATOM 792 N N . ALA A 1 94 ? 26.070 -1.446 -31.013 1.00 86.56 94 ALA A N 1
ATOM 793 C CA . ALA A 1 94 ? 25.734 -0.033 -31.152 1.00 86.56 94 ALA A CA 1
ATOM 794 C C . ALA A 1 94 ? 25.627 0.666 -29.778 1.00 86.56 94 ALA A C 1
ATOM 796 O O . ALA A 1 94 ? 25.075 0.085 -28.832 1.00 86.56 94 ALA A O 1
ATOM 797 N N . PRO A 1 95 ? 26.111 1.914 -29.650 1.00 87.31 95 PRO A N 1
ATOM 798 C CA . PRO A 1 95 ? 25.989 2.692 -28.430 1.00 87.31 95 PRO A CA 1
ATOM 799 C C . PRO A 1 95 ? 24.518 2.969 -28.115 1.00 87.31 95 PRO A C 1
ATOM 801 O O . PRO A 1 95 ? 23.672 3.130 -28.994 1.00 87.31 95 PRO A O 1
ATOM 804 N N . THR A 1 96 ? 24.195 3.033 -26.827 1.00 91.19 96 THR A N 1
ATOM 805 C CA . THR A 1 96 ? 22.842 3.353 -26.374 1.00 91.19 96 THR A CA 1
ATOM 806 C C . THR A 1 96 ? 22.672 4.864 -26.252 1.00 91.19 96 THR A C 1
ATOM 808 O O . THR A 1 96 ? 23.360 5.498 -25.449 1.00 91.19 96 THR A O 1
ATOM 811 N N . ILE A 1 97 ? 21.733 5.434 -26.999 1.00 89.38 97 ILE A N 1
ATOM 812 C CA . ILE A 1 97 ? 21.361 6.851 -26.941 1.00 89.38 97 ILE A CA 1
ATOM 813 C C . ILE A 1 97 ? 20.102 7.047 -26.096 1.00 89.38 97 ILE A C 1
ATOM 815 O O . ILE A 1 97 ? 19.285 6.136 -25.937 1.00 89.38 97 ILE A O 1
ATOM 819 N N . SER A 1 98 ? 19.932 8.247 -25.541 1.00 89.00 98 SER A N 1
ATOM 820 C CA . SER A 1 98 ? 18.715 8.610 -24.810 1.00 89.00 98 SER A CA 1
ATOM 821 C C . SER A 1 98 ? 17.511 8.576 -25.746 1.00 89.00 98 SER A C 1
ATOM 823 O O . SER A 1 98 ? 17.515 9.223 -26.791 1.00 89.00 98 SER A O 1
ATOM 825 N N . ASN A 1 99 ? 16.469 7.849 -25.357 1.00 86.12 99 ASN A N 1
ATOM 826 C CA . ASN A 1 99 ? 15.259 7.721 -26.152 1.00 86.12 99 ASN A CA 1
ATOM 827 C C . ASN A 1 99 ? 14.421 9.012 -26.080 1.00 86.12 99 ASN A C 1
ATOM 829 O O . ASN A 1 99 ? 13.886 9.321 -25.010 1.00 86.12 99 ASN A O 1
ATOM 833 N N . PRO A 1 100 ? 14.252 9.761 -27.186 1.00 84.19 100 PRO A N 1
ATOM 834 C CA . PRO A 1 100 ? 13.448 10.984 -27.186 1.00 84.19 100 PRO A CA 1
ATOM 835 C C . PRO A 1 100 ? 11.958 10.721 -26.911 1.00 84.19 100 PRO A C 1
ATOM 837 O O . PRO A 1 100 ? 11.256 11.613 -26.438 1.00 84.19 100 PRO A O 1
ATOM 840 N N . GLU A 1 101 ? 11.481 9.495 -27.151 1.00 82.31 101 GLU A N 1
ATOM 841 C CA . GLU A 1 101 ? 10.098 9.071 -26.906 1.00 82.31 101 GLU A CA 1
ATOM 842 C C . GLU A 1 101 ? 9.884 8.478 -25.503 1.00 82.31 101 GLU A C 1
ATOM 844 O O . GLU A 1 101 ? 8.776 8.039 -25.177 1.00 82.31 101 GLU A O 1
ATOM 849 N N . TYR A 1 102 ? 10.907 8.481 -24.641 1.00 84.44 102 TYR A N 1
ATOM 850 C CA . TYR A 1 102 ? 10.785 7.984 -23.274 1.00 84.44 102 TYR A CA 1
ATOM 851 C C . TYR A 1 102 ? 9.763 8.797 -22.470 1.00 84.44 102 TYR A C 1
ATOM 853 O O . TYR A 1 102 ? 9.898 10.010 -22.289 1.00 84.44 102 TYR A O 1
ATOM 861 N N . LYS A 1 103 ? 8.732 8.120 -21.946 1.00 78.50 103 LYS A N 1
ATOM 862 C CA . LYS A 1 103 ? 7.615 8.770 -21.225 1.00 78.50 103 LYS A CA 1
ATOM 863 C C . LYS A 1 103 ? 7.564 8.437 -19.733 1.00 78.50 103 LYS A C 1
ATOM 865 O O . LYS A 1 103 ? 6.590 8.798 -19.070 1.00 78.50 103 LYS A O 1
ATOM 870 N N . CYS A 1 104 ? 8.625 7.825 -19.199 1.00 75.44 104 CYS A N 1
ATOM 871 C CA . CYS A 1 104 ? 8.703 7.196 -17.872 1.00 75.44 104 CYS A CA 1
ATOM 872 C C . CYS A 1 104 ? 7.935 5.862 -17.781 1.00 75.44 104 CYS A C 1
ATOM 874 O O . CYS A 1 104 ? 7.056 5.602 -18.597 1.00 75.44 104 CYS A O 1
ATOM 876 N N . PRO A 1 105 ? 8.210 5.008 -16.774 1.00 78.50 105 PRO A N 1
ATOM 877 C CA . PRO A 1 105 ? 7.558 3.707 -16.653 1.00 78.50 105 PRO A CA 1
ATOM 878 C C . PRO A 1 105 ? 6.037 3.837 -16.517 1.00 78.50 105 PRO A C 1
ATOM 880 O O . PRO A 1 105 ? 5.537 4.473 -15.578 1.00 78.50 105 PRO A O 1
ATOM 883 N N . TRP A 1 106 ? 5.296 3.215 -17.435 1.00 82.50 106 TRP A N 1
ATOM 884 C CA . TRP A 1 106 ? 3.836 3.235 -17.427 1.00 82.50 106 TRP A CA 1
ATOM 885 C C . TRP A 1 106 ? 3.257 2.627 -16.139 1.00 82.50 106 TRP A C 1
ATOM 887 O O . TRP A 1 106 ? 3.701 1.584 -15.652 1.00 82.50 106 TRP A O 1
ATOM 897 N N . LYS A 1 107 ? 2.212 3.260 -15.586 1.00 78.56 107 LYS A N 1
ATOM 898 C CA . LYS A 1 107 ? 1.480 2.759 -14.413 1.00 78.56 107 LYS A CA 1
ATOM 899 C C . LYS A 1 107 ? -0.016 2.645 -14.723 1.00 78.56 107 LYS A C 1
ATOM 901 O O . LYS A 1 107 ? -0.615 3.641 -15.135 1.00 78.56 107 LYS A O 1
ATOM 906 N N . PRO A 1 108 ? -0.647 1.481 -14.476 1.00 81.00 108 PRO A N 1
ATOM 907 C CA . PRO A 1 108 ? -2.076 1.312 -14.706 1.00 81.00 108 PRO A CA 1
ATOM 908 C C . PRO A 1 108 ? -2.887 2.216 -13.779 1.00 81.00 108 PRO A C 1
ATOM 910 O O . PRO A 1 108 ? -2.537 2.420 -12.609 1.00 81.00 108 PRO A O 1
ATOM 913 N N . LYS A 1 109 ? -4.012 2.723 -14.290 1.00 80.69 109 LYS A N 1
ATOM 914 C CA . LYS A 1 109 ? -4.975 3.470 -13.477 1.00 80.69 109 LYS A CA 1
ATOM 915 C C . LYS A 1 109 ? -5.595 2.540 -12.428 1.00 80.69 109 LYS A C 1
ATOM 917 O O . LYS A 1 109 ? -5.787 1.347 -12.661 1.00 80.69 109 LYS A O 1
ATOM 922 N N . LYS A 1 110 ? -5.895 3.088 -11.248 1.00 86.25 110 LYS A N 1
ATOM 923 C CA . LYS A 1 110 ? -6.634 2.383 -10.193 1.00 86.25 110 LYS A CA 1
ATOM 924 C C . LYS A 1 110 ? -8.110 2.756 -10.300 1.00 86.25 110 LYS A C 1
ATOM 926 O O . LYS A 1 110 ? -8.435 3.940 -10.244 1.00 86.25 110 LYS A O 1
ATOM 931 N N . ILE A 1 111 ? -8.984 1.766 -10.428 1.00 85.44 111 ILE A N 1
ATOM 932 C CA . ILE A 1 111 ? -10.440 1.947 -10.494 1.00 85.44 111 ILE A CA 1
ATOM 933 C C . ILE A 1 111 ? -11.094 1.486 -9.191 1.00 85.44 111 ILE A C 1
ATOM 935 O O . ILE A 1 111 ? -10.521 0.695 -8.436 1.00 85.44 111 ILE A O 1
ATOM 939 N N . LYS A 1 112 ? -12.295 2.000 -8.899 1.00 83.06 112 LYS A N 1
ATOM 940 C CA . LYS A 1 112 ? -13.084 1.547 -7.744 1.00 83.06 112 LYS A CA 1
ATOM 941 C C . LYS A 1 112 ? -13.431 0.075 -7.930 1.00 83.06 112 LYS A C 1
ATOM 943 O O . LYS A 1 112 ? -13.850 -0.316 -9.013 1.00 83.06 112 LYS A O 1
ATOM 948 N N . ASN A 1 113 ? -13.259 -0.721 -6.883 1.00 84.06 113 ASN A N 1
ATOM 949 C CA . ASN A 1 113 ? -13.594 -2.136 -6.923 1.00 84.06 113 ASN A CA 1
ATOM 950 C C . ASN A 1 113 ? -15.121 -2.320 -6.843 1.00 84.06 113 ASN A C 1
ATOM 952 O O . ASN A 1 113 ? -15.688 -1.993 -5.798 1.00 84.06 113 ASN A O 1
ATOM 956 N N . PRO A 1 114 ? -15.792 -2.853 -7.883 1.00 83.50 114 PRO A N 1
ATOM 957 C CA . PRO A 1 114 ? -17.241 -3.075 -7.859 1.00 83.50 114 PRO A CA 1
ATOM 958 C C . PRO A 1 114 ? -17.688 -4.033 -6.746 1.00 83.50 114 PRO A C 1
ATOM 960 O O . PRO A 1 114 ? -18.811 -3.938 -6.265 1.00 83.50 114 PRO A O 1
ATOM 96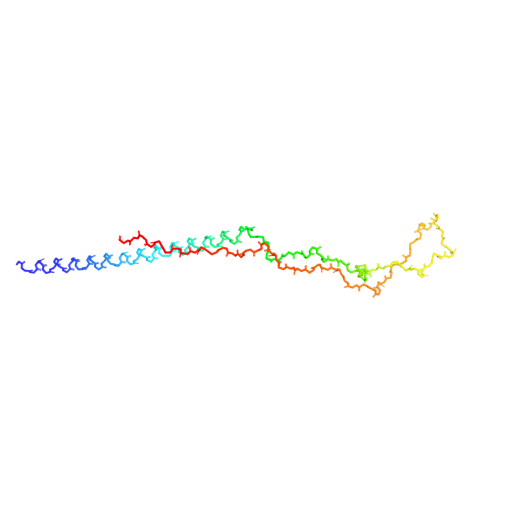3 N N . ASN A 1 115 ? -16.792 -4.919 -6.301 1.00 77.38 115 ASN A N 1
ATOM 964 C CA . ASN A 1 115 ? -17.051 -5.885 -5.234 1.00 77.38 115 ASN A CA 1
ATOM 965 C C . ASN A 1 115 ? -16.829 -5.305 -3.825 1.00 77.38 115 ASN A C 1
ATOM 967 O O . ASN A 1 115 ? -17.011 -6.012 -2.836 1.00 77.38 115 ASN A O 1
ATOM 971 N N . TYR A 1 116 ? -16.419 -4.037 -3.695 1.00 79.56 116 TYR A N 1
ATOM 972 C CA . TYR A 1 116 ? -16.249 -3.403 -2.388 1.00 79.56 116 TYR A CA 1
ATOM 973 C C . TYR A 1 116 ? -17.596 -2.936 -1.821 1.00 79.56 116 TYR A C 1
ATOM 975 O O . TYR A 1 116 ? -18.118 -1.891 -2.203 1.00 79.56 116 TYR A O 1
ATOM 983 N N . GLN A 1 117 ? -18.131 -3.691 -0.858 1.00 70.94 117 GLN A N 1
ATOM 984 C CA . GLN A 1 117 ? -19.433 -3.433 -0.219 1.00 70.94 117 GLN A CA 1
ATOM 985 C C . GLN A 1 117 ? -19.360 -2.490 1.000 1.00 70.94 117 GLN A C 1
ATOM 987 O O . GLN A 1 117 ? -20.378 -2.195 1.623 1.00 70.94 117 GLN A O 1
ATOM 992 N N . GLY A 1 118 ? -18.173 -1.962 1.327 1.00 68.44 118 GLY A N 1
ATOM 993 C CA . GLY A 1 118 ? -17.965 -1.126 2.512 1.00 68.44 118 GLY A CA 1
ATOM 994 C C . GLY A 1 118 ? -17.767 -1.935 3.797 1.00 68.44 118 GLY A C 1
ATOM 995 O O . GLY A 1 118 ? -17.961 -3.146 3.827 1.00 68.44 118 GLY A O 1
ATOM 996 N N . LYS A 1 119 ? -17.351 -1.260 4.877 1.00 64.44 119 LYS A N 1
ATOM 997 C CA . LYS A 1 119 ? -17.338 -1.874 6.212 1.00 64.44 119 LYS A CA 1
ATOM 998 C C . LYS A 1 119 ? -18.791 -2.118 6.619 1.00 64.44 119 LYS A C 1
ATOM 1000 O O . LYS A 1 119 ? -19.562 -1.158 6.682 1.00 64.44 119 LYS A O 1
ATOM 1005 N N . TRP A 1 120 ? -19.158 -3.379 6.841 1.00 68.50 120 TRP A N 1
ATOM 1006 C CA . TRP A 1 120 ? -20.498 -3.745 7.293 1.00 68.50 120 TRP A CA 1
ATOM 1007 C C . TRP A 1 120 ? -20.822 -2.993 8.587 1.00 68.50 120 TRP A C 1
ATOM 1009 O O . TRP A 1 120 ? -20.004 -2.945 9.505 1.00 68.50 120 TRP A O 1
ATOM 1019 N N . LYS A 1 121 ? -22.001 -2.373 8.645 1.00 60.84 121 LYS A N 1
ATOM 1020 C CA . LYS A 1 121 ? -22.526 -1.769 9.868 1.00 60.84 121 LYS A CA 1
ATOM 1021 C C . LYS A 1 121 ? -23.675 -2.637 10.342 1.00 60.84 121 LYS A C 1
ATOM 1023 O O . LYS A 1 121 ? -24.647 -2.800 9.606 1.00 60.84 121 LYS A O 1
ATOM 1028 N N . ALA A 1 122 ? -23.553 -3.172 11.554 1.00 59.03 122 ALA A N 1
ATOM 1029 C CA . ALA A 1 122 ? -24.650 -3.873 12.196 1.00 59.03 122 ALA A CA 1
ATOM 1030 C C . ALA A 1 122 ? -25.853 -2.934 12.265 1.00 59.03 122 ALA A C 1
ATOM 1032 O O . ALA A 1 122 ? -25.772 -1.844 12.834 1.00 59.03 122 ALA A O 1
ATOM 1033 N N . GLN A 1 123 ? -26.954 -3.341 11.644 1.00 61.91 123 GLN A N 1
ATOM 1034 C CA . GLN A 1 123 ? -28.230 -2.687 11.863 1.00 61.91 123 GLN A CA 1
ATOM 1035 C C . GLN A 1 123 ? -28.655 -3.076 13.275 1.00 61.91 123 GLN A C 1
ATOM 1037 O O . GLN A 1 123 ? -28.816 -4.263 13.562 1.00 61.91 123 GLN A O 1
ATOM 1042 N N . ILE A 1 124 ? -28.771 -2.096 14.170 1.00 65.81 124 ILE A N 1
ATOM 1043 C CA . ILE A 1 124 ? -29.408 -2.317 15.466 1.00 65.81 124 ILE A CA 1
ATOM 1044 C C . ILE A 1 124 ? -30.892 -2.481 15.146 1.00 65.81 124 ILE A C 1
ATOM 1046 O O . ILE A 1 124 ? -31.611 -1.502 14.978 1.00 65.81 124 ILE A O 1
ATOM 1050 N N . VAL A 1 125 ? -31.320 -3.723 14.921 1.00 61.25 125 VAL A N 1
ATOM 1051 C CA . VAL A 1 125 ? -32.741 -4.053 14.935 1.00 61.25 125 VAL A CA 1
ATOM 1052 C C . VAL A 1 125 ? -33.134 -3.957 16.397 1.00 61.25 125 VAL A C 1
ATOM 1054 O O . VAL A 1 125 ? -32.718 -4.794 17.199 1.00 61.25 125 VAL A O 1
ATOM 1057 N N . ASP A 1 126 ? -33.857 -2.899 16.755 1.00 62.50 126 ASP A N 1
ATOM 1058 C CA . ASP A 1 126 ? -34.460 -2.797 18.077 1.00 62.50 126 ASP A CA 1
ATOM 1059 C C . ASP A 1 126 ? -35.280 -4.072 18.299 1.00 62.50 126 ASP A C 1
ATOM 1061 O O . ASP A 1 126 ? -36.198 -4.377 17.533 1.00 62.50 126 ASP A O 1
ATOM 1065 N N . ASN A 1 127 ? -34.891 -4.872 19.294 1.00 63.94 127 ASN A N 1
ATOM 1066 C CA . ASN A 1 127 ? -35.573 -6.116 19.620 1.00 63.94 127 ASN A CA 1
ATOM 1067 C C . ASN A 1 127 ? -36.901 -5.753 20.300 1.00 63.94 127 ASN A C 1
ATOM 1069 O O . ASN A 1 127 ? -36.981 -5.635 21.521 1.00 63.94 127 ASN A O 1
ATOM 1073 N N . LEU A 1 128 ? -37.904 -5.476 19.467 1.00 67.19 128 LEU A N 1
ATOM 1074 C CA . LEU A 1 128 ? -39.175 -4.818 19.781 1.00 67.19 128 LEU A CA 1
ATOM 1075 C C . LEU A 1 128 ? -40.167 -5.709 20.555 1.00 67.19 128 LEU A C 1
ATOM 1077 O O . LEU A 1 128 ? -41.367 -5.470 20.486 1.00 67.19 128 LEU A O 1
ATOM 1081 N N . ASP A 1 129 ? -39.682 -6.732 21.263 1.00 57.81 129 ASP A N 1
ATOM 1082 C CA . ASP A 1 129 ? -40.519 -7.750 21.911 1.00 57.81 129 ASP A CA 1
ATOM 1083 C C . ASP A 1 129 ? -40.090 -8.047 23.358 1.00 57.81 129 ASP A C 1
ATOM 1085 O O . ASP A 1 129 ? -39.970 -9.190 23.794 1.00 57.81 129 ASP A O 1
ATOM 1089 N N . TYR A 1 130 ? -39.841 -6.984 24.122 1.00 56.47 130 TYR A N 1
ATOM 1090 C CA . TYR A 1 130 ? -39.876 -7.043 25.584 1.00 56.47 130 TYR A CA 1
ATOM 1091 C C . TYR A 1 130 ? -40.905 -6.029 26.092 1.00 56.47 130 TYR A C 1
ATOM 1093 O O . TYR A 1 130 ? -40.554 -4.930 26.524 1.00 56.47 130 TYR A O 1
ATOM 1101 N N . GLY A 1 131 ? -42.181 -6.404 25.974 1.00 46.59 131 GLY A N 1
ATOM 1102 C CA . GLY A 1 131 ? -43.338 -5.743 26.581 1.00 46.59 131 GLY A CA 1
ATOM 1103 C C . GLY A 1 131 ? -44.064 -6.689 27.524 1.00 46.59 131 GLY A C 1
ATOM 1104 O O . GLY A 1 131 ? -44.221 -7.870 27.147 1.00 46.59 131 GLY A O 1
#

Secondary structure (DSSP, 8-state):
--HHHHHHHHHHHHHHHHHHHHHHHHHHHH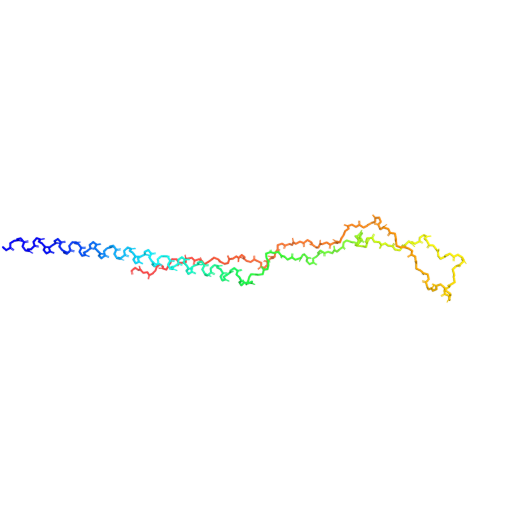HHHHHHHHHHHHHHHHHS--SPPSEEE-TT-PPPTT-B--SEEE-SS----TT--TTTT-S--PPEEE-TTB-----PPEEE-TT---S------------